Protein 2P5D (pdb70)

Foldseek 3Di:
DDDAWEKEFEDAPQVVVLCVVQQKDFAFPVALVPLQVHDFQHKYFYWHPWDDDPVTDAIWRFFMWTFHAHWAFDQPARGQDDPVPRSTRRGTMTGIDGDTTDVVTDRVLVCLVPFPVNPPSPDDRDDPHRMDIGDPVNVCVRNVD

Radius of gyration: 14.73 Å; Cα contacts (8 Å, |Δi|>4): 264; chains: 1; bounding box: 28×37×44 Å

Structure (mmCIF, N/CA/C/O backbone):
data_2P5D
#
_entry.id   2P5D
#
_cell.length_a   30.866
_cell.length_b   65.088
_cell.length_c   71.628
_cell.angle_alpha   90.00
_cell.angle_beta   90.00
_cell.angle_gamma   90.00
#
_symmetry.space_group_name_H-M   'P 21 21 21'
#
loop_
_entity.id
_entity.type
_entity.pdbx_description
1 polymer 'UPF0310 protein MJECL36'
2 water water
#
loop_
_atom_site.group_PDB
_atom_site.id
_atom_site.type_symbol
_atom_site.label_atom_id
_atom_site.label_alt_id
_atom_site.label_comp_id
_atom_site.label_asym_id
_atom_site.label_entity_id
_atom_site.label_seq_id
_atom_site.pdbx_PDB_ins_code
_atom_site.Cartn_x
_atom_site.Cartn_y
_atom_site.Cartn_z
_atom_site.occupancy
_atom_site.B_iso_or_equiv
_atom_site.auth_seq_id
_atom_site.auth_comp_id
_atom_site.auth_asym_id
_atom_site.auth_atom_id
_atom_site.pdbx_PDB_model_num
ATOM 1 N N . MET A 1 1 ? 8.770 18.189 -12.988 1.00 30.60 1 MET A N 1
ATOM 2 C CA . MET A 1 1 ? 8.969 19.348 -12.071 1.00 30.69 1 MET A CA 1
ATOM 3 C C . MET A 1 1 ? 9.487 18.900 -10.706 1.00 28.50 1 MET A C 1
ATOM 4 O O . MET A 1 1 ? 9.473 17.712 -10.385 1.00 27.23 1 MET A O 1
ATOM 9 N N . ASP A 1 2 ? 9.947 19.862 -9.911 1.00 26.61 2 ASP A N 1
ATOM 10 C CA . ASP A 1 2 ? 10.475 19.587 -8.577 1.00 25.61 2 ASP A CA 1
ATOM 11 C C . ASP A 1 2 ? 9.391 19.072 -7.635 1.00 24.37 2 ASP A C 1
ATOM 12 O O . ASP A 1 2 ? 8.201 19.238 -7.895 1.00 23.99 2 ASP A O 1
ATOM 17 N N . LEU A 1 3 ? 9.811 18.453 -6.536 1.00 22.74 3 LEU A N 1
ATOM 18 C CA . LEU A 1 3 ? 8.873 17.915 -5.556 1.00 22.78 3 LEU A CA 1
ATOM 19 C C . LEU A 1 3 ? 8.243 19.050 -4.762 1.00 21.58 3 LEU A C 1
ATOM 20 O O . LEU A 1 3 ? 8.828 20.128 -4.636 1.00 21.73 3 LEU A O 1
ATOM 25 N N . MET A 1 4 ? 7.050 18.806 -4.227 1.00 20.70 4 MET A N 1
ATOM 26 C CA . MET A 1 4 ? 6.369 19.819 -3.427 1.00 19.83 4 MET A CA 1
ATOM 27 C C . MET A 1 4 ? 7.210 20.164 -2.209 1.00 17.45 4 MET A C 1
ATOM 28 O O . MET A 1 4 ? 7.873 19.301 -1.637 1.00 17.15 4 MET A O 1
ATOM 33 N N . ALA A 1 5 ? 7.177 21.432 -1.818 1.00 16.29 5 ALA A N 1
ATOM 34 C CA . ALA A 1 5 ? 7.914 21.893 -0.648 1.00 15.08 5 ALA A CA 1
ATOM 35 C C . ALA A 1 5 ? 6.895 22.323 0.402 1.00 13.97 5 ALA A C 1
ATOM 36 O O . ALA A 1 5 ? 5.733 22.581 0.079 1.00 14.05 5 ALA A O 1
ATOM 38 N N . TYR A 1 6 ? 7.335 22.392 1.652 1.00 14.05 6 TYR A N 1
ATOM 39 C CA . TYR A 1 6 ? 6.473 22.776 2.768 1.00 13.55 6 TYR A CA 1
ATOM 40 C C . TYR A 1 6 ? 7.127 23.968 3.447 1.00 12.76 6 TYR A C 1
ATOM 41 O O . TYR A 1 6 ? 8.298 23.909 3.823 1.00 12.23 6 TYR A O 1
ATOM 50 N N . TRP A 1 7 ? 6.365 25.045 3.599 1.00 12.02 7 TRP A N 1
ATOM 51 C CA . TRP A 1 7 ? 6.897 26.271 4.178 1.00 12.46 7 TRP A CA 1
ATOM 52 C C . TRP A 1 7 ? 6.203 26.780 5.425 1.00 12.04 7 TRP A C 1
ATOM 53 O O . TRP A 1 7 ? 4.994 27.014 5.421 1.00 11.40 7 TRP A O 1
ATOM 64 N N . LEU A 1 8 ? 6.980 26.975 6.485 1.00 11.23 8 LEU A N 1
ATOM 65 C CA . LEU A 1 8 ? 6.440 27.529 7.717 1.00 11.94 8 LEU A CA 1
ATOM 66 C C . LEU A 1 8 ? 6.457 29.037 7.463 1.00 12.63 8 LEU A C 1
ATOM 67 O O . LEU A 1 8 ? 7.499 29.597 7.118 1.00 14.46 8 LEU A O 1
ATOM 72 N N . CYS A 1 9 ? 5.307 29.683 7.617 1.00 10.59 9 CYS A N 1
ATOM 73 C CA . CYS A 1 9 ? 5.185 31.120 7.382 1.00 10.52 9 CYS A CA 1
ATOM 74 C C . CYS A 1 9 ? 4.915 31.824 8.703 1.00 11.74 9 CYS A C 1
ATOM 75 O O . CYS A 1 9 ? 3.905 31.568 9.355 1.00 11.46 9 CYS A O 1
ATOM 78 N N . ILE A 1 10 ? 5.822 32.717 9.085 1.00 12.15 10 ILE A N 1
ATOM 79 C CA . ILE A 1 10 ? 5.720 33.434 10.359 1.00 12.51 10 ILE A CA 1
ATOM 80 C C . ILE A 1 10 ? 4.889 34.707 10.273 1.00 11.43 10 ILE A C 1
ATOM 81 O O . ILE A 1 10 ? 5.198 35.606 9.490 1.00 12.36 10 ILE A O 1
ATOM 86 N N . THR A 1 11 ? 3.838 34.788 11.083 1.00 12.64 11 THR A N 1
ATOM 87 C CA . THR A 1 11 ? 2.971 35.964 11.079 1.00 13.41 11 THR A CA 1
ATOM 88 C C . THR A 1 11 ? 2.530 36.319 12.496 1.00 14.92 11 THR A C 1
ATOM 89 O O . THR A 1 11 ? 2.904 35.645 13.460 1.00 14.36 11 THR A O 1
ATOM 93 N N . ASN A 1 12 ? 1.755 37.392 12.628 1.00 14.97 12 ASN A N 1
ATOM 94 C CA . ASN A 1 12 ? 1.260 37.798 13.938 1.00 16.71 12 ASN A CA 1
ATOM 95 C C . ASN A 1 12 ? -0.250 37.595 14.011 1.00 15.98 12 ASN A C 1
ATOM 96 O O . ASN A 1 12 ? -0.873 37.153 13.046 1.00 15.70 12 ASN A O 1
ATOM 101 N N . GLU A 1 13 ? -0.833 37.917 15.161 1.00 17.83 13 GLU A N 1
ATOM 102 C CA . GLU A 1 13 ? -2.267 37.755 15.373 1.00 16.89 13 GLU A CA 1
ATOM 103 C C . GLU A 1 13 ? -3.141 38.525 14.389 1.00 17.19 13 GLU A C 1
ATOM 104 O O . GLU A 1 13 ? -4.135 37.993 13.886 1.00 16.18 13 GLU A O 1
ATOM 110 N N . ASP A 1 14 ? -2.781 39.773 14.111 1.00 17.10 14 ASP A N 1
ATOM 111 C CA . ASP A 1 14 ? -3.567 40.582 13.187 1.00 17.21 14 ASP A CA 1
ATOM 112 C C . ASP A 1 14 ? -3.529 40.062 11.758 1.00 15.86 14 ASP A C 1
ATOM 113 O O . ASP A 1 14 ? -4.562 39.975 11.095 1.00 17.99 14 ASP A O 1
ATOM 118 N N . ASN A 1 15 ? -2.341 39.710 11.280 1.00 15.87 15 ASN A N 1
ATOM 119 C CA . ASN A 1 15 ? -2.220 39.224 9.917 1.00 14.49 15 ASN A CA 1
ATOM 120 C C . ASN A 1 15 ? -2.711 37.800 9.704 1.00 14.39 15 ASN A C 1
ATOM 121 O O . ASN A 1 15 ? -3.019 37.425 8.578 1.00 14.94 15 ASN A O 1
ATOM 126 N N . TRP A 1 16 ? -2.799 37.007 10.770 1.00 14.34 16 TRP A N 1
ATOM 127 C CA . TRP A 1 16 ? -3.338 35.659 10.618 1.00 14.46 16 TRP A CA 1
ATOM 128 C C . TRP A 1 16 ? -4.794 35.832 10.182 1.00 15.49 16 TRP A C 1
ATOM 129 O O . TRP A 1 16 ? -5.282 35.135 9.294 1.00 15.82 16 TRP A O 1
ATOM 140 N N . LYS A 1 17 ? -5.485 36.770 10.820 1.00 15.73 17 LYS A N 1
ATOM 141 C CA . LYS A 1 17 ? -6.882 37.035 10.501 1.00 16.96 17 LYS A CA 1
ATOM 142 C C . LYS A 1 17 ? -7.051 37.423 9.035 1.00 16.30 17 LYS A C 1
ATOM 143 O O . LYS A 1 17 ? -8.041 37.054 8.402 1.00 16.10 17 LYS A O 1
ATOM 149 N N . VAL A 1 18 ? -6.082 38.159 8.497 1.00 15.50 18 VAL A N 1
ATOM 150 C CA . VAL A 1 18 ? -6.132 38.580 7.099 1.00 16.08 18 VAL A CA 1
ATOM 151 C C . VAL A 1 18 ? -5.891 37.386 6.173 1.00 16.14 18 VAL A C 1
ATOM 152 O O . VAL A 1 18 ? -6.599 37.205 5.180 1.00 17.77 18 VAL A O 1
ATOM 156 N N . ILE A 1 19 ? -4.889 36.576 6.504 1.00 14.88 19 ILE A N 1
ATOM 157 C CA . ILE A 1 19 ? -4.559 35.392 5.711 1.00 14.57 19 ILE A CA 1
ATOM 158 C C . ILE A 1 19 ? -5.750 34.432 5.686 1.00 15.27 19 ILE A C 1
ATOM 159 O O . ILE A 1 19 ? -6.091 33.863 4.645 1.00 15.48 19 ILE A O 1
ATOM 164 N N . LYS A 1 20 ? -6.383 34.268 6.842 1.00 14.63 20 LYS A N 1
ATOM 165 C CA . LYS A 1 20 ? -7.526 33.375 6.978 1.00 16.72 20 LYS A CA 1
ATOM 166 C C . LYS A 1 20 ? -8.698 33.841 6.110 1.00 16.40 20 LYS A C 1
ATOM 167 O O . LYS A 1 20 ? -9.364 33.033 5.462 1.00 16.94 20 LYS A O 1
ATOM 173 N N . GLU A 1 21 ? -8.931 35.147 6.088 1.00 16.16 21 GLU A N 1
ATOM 174 C CA . GLU A 1 21 ? -10.039 35.709 5.323 1.00 17.20 21 GLU A CA 1
ATOM 175 C C . GLU A 1 21 ? -9.791 35.885 3.828 1.00 17.34 21 GLU A C 1
ATOM 176 O O . GLU A 1 21 ? -10.652 35.548 3.014 1.00 17.26 21 GLU A O 1
ATOM 182 N N . LYS A 1 22 ? -8.623 36.414 3.473 1.00 17.37 22 LYS A N 1
ATOM 183 C CA . LYS A 1 22 ? -8.285 36.679 2.079 1.00 17.75 22 LYS A CA 1
ATOM 184 C C . LYS A 1 22 ? -7.583 35.547 1.336 1.00 16.87 22 LYS A C 1
ATOM 185 O O . LYS A 1 22 ? -7.522 35.559 0.107 1.00 17.57 22 LYS A O 1
ATOM 191 N N . LYS A 1 23 ? -7.049 34.580 2.076 1.00 15.20 23 LYS A N 1
ATOM 192 C CA . LYS A 1 23 ? -6.352 33.449 1.476 1.00 15.81 23 LYS A CA 1
ATOM 193 C C . LYS A 1 23 ? -5.225 33.890 0.546 1.00 14.61 23 LYS A C 1
ATOM 194 O O . LYS A 1 23 ? -5.142 33.487 -0.619 1.00 13.44 23 LYS A O 1
ATOM 200 N N . ILE A 1 24 ? -4.364 34.735 1.097 1.00 13.48 24 ILE A N 1
ATOM 201 C CA . ILE A 1 24 ? -3.193 35.264 0.413 1.00 13.84 24 ILE A CA 1
ATOM 202 C C . ILE A 1 24 ? -2.070 35.315 1.441 1.00 13.92 24 ILE A C 1
ATOM 203 O O . ILE A 1 24 ? -2.305 35.652 2.602 1.00 13.77 24 ILE A O 1
ATOM 208 N N . TRP A 1 25 ? -0.864 34.954 1.020 1.00 12.63 25 TRP A N 1
ATOM 209 C CA . TRP A 1 25 ? 0.309 35.027 1.881 1.00 12.47 25 TRP A CA 1
ATOM 210 C C . TRP A 1 25 ? 1.246 36.003 1.196 1.00 13.21 25 TRP A C 1
ATOM 211 O O . TRP A 1 25 ? 1.419 35.937 -0.018 1.00 13.67 25 TRP A O 1
ATOM 222 N N . GLY A 1 26 ? 1.850 36.905 1.962 1.00 13.21 26 GLY A N 1
ATOM 223 C CA . GLY A 1 26 ? 2.765 37.862 1.366 1.00 12.31 26 GLY A CA 1
ATOM 224 C C . GLY A 1 26 ? 3.977 38.164 2.231 1.00 13.73 26 GLY A C 1
ATOM 225 O O . GLY A 1 26 ? 3.932 38.004 3.452 1.00 14.22 26 GLY A O 1
ATOM 226 N N . VAL A 1 27 ? 5.068 38.583 1.597 1.00 15.32 27 VAL A N 1
ATOM 227 C CA . VAL A 1 27 ? 6.291 38.933 2.319 1.00 14.57 27 VAL A CA 1
ATOM 228 C C . VAL A 1 27 ? 6.829 40.271 1.824 1.00 15.14 27 VAL A C 1
ATOM 229 O O . VAL A 1 27 ? 6.408 40.778 0.781 1.00 15.30 27 VAL A O 1
ATOM 233 N N . ALA A 1 28 ? 7.767 40.831 2.579 1.00 16.43 28 ALA A N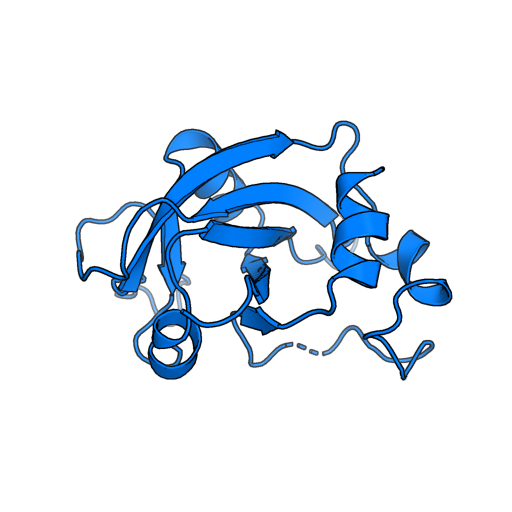 1
ATOM 234 C CA . ALA A 1 28 ? 8.383 42.106 2.231 1.00 16.01 28 ALA A CA 1
ATOM 235 C C . ALA A 1 28 ? 9.571 41.893 1.293 1.00 17.92 28 ALA A C 1
ATOM 236 O O . ALA A 1 28 ? 10.056 40.771 1.126 1.00 17.47 28 ALA A O 1
ATOM 238 N N . GLU A 1 29 ? 10.026 42.987 0.688 1.00 18.42 29 GLU A N 1
ATOM 239 C CA . GLU A 1 29 ? 11.155 42.998 -0.239 1.00 20.20 29 GLU A CA 1
ATOM 240 C C . GLU A 1 29 ? 12.334 42.178 0.278 1.00 19.56 29 GLU A C 1
ATOM 241 O O . GLU A 1 29 ? 12.921 41.373 -0.449 1.00 19.91 29 GLU A O 1
ATOM 247 N N . ARG A 1 30 ? 12.673 42.399 1.543 1.00 20.07 30 ARG A N 1
ATOM 248 C CA . ARG A 1 30 ? 13.787 41.721 2.186 1.00 21.36 30 ARG A CA 1
ATOM 249 C C . ARG A 1 30 ? 13.734 40.207 2.075 1.00 20.75 30 ARG A C 1
ATOM 250 O O . ARG A 1 30 ? 14.771 39.542 2.054 1.00 20.78 30 ARG A O 1
ATOM 258 N N . TYR A 1 31 ? 12.528 39.661 1.992 1.00 20.48 31 TYR A N 1
ATOM 259 C CA . TYR A 1 31 ? 12.369 38.216 1.919 1.00 20.91 31 TYR A CA 1
ATOM 260 C C . TYR A 1 31 ? 11.805 37.697 0.601 1.00 21.08 31 TYR A C 1
ATOM 261 O O . TYR A 1 31 ? 11.346 36.558 0.535 1.00 19.04 31 TYR A O 1
ATOM 270 N N . LYS A 1 32 ? 11.849 38.509 -0.452 1.00 19.86 32 LYS A N 1
ATOM 271 C CA . LYS A 1 32 ? 11.314 38.051 -1.730 1.00 20.74 32 LYS A CA 1
ATOM 272 C C . LYS A 1 32 ? 12.126 36.865 -2.243 1.00 19.77 32 LYS A C 1
ATOM 273 O O . LYS A 1 32 ? 11.608 36.004 -2.955 1.00 18.75 32 LYS A O 1
ATOM 279 N N . ASN A 1 33 ? 13.398 36.823 -1.859 1.00 19.56 33 ASN A N 1
ATOM 280 C CA . ASN A 1 33 ? 14.298 35.749 -2.258 1.00 20.79 33 ASN A CA 1
ATOM 281 C C . ASN A 1 33 ? 13.797 34.382 -1.794 1.00 19.32 33 ASN A C 1
ATOM 282 O O . ASN A 1 33 ? 13.996 33.369 -2.469 1.00 18.03 33 ASN A O 1
ATOM 287 N N . THR A 1 34 ? 13.144 34.355 -0.640 1.00 17.88 34 THR A N 1
ATOM 288 C CA . THR A 1 34 ? 12.633 33.101 -0.108 1.00 16.45 34 THR A CA 1
ATOM 289 C C . THR A 1 34 ? 11.285 32.735 -0.715 1.00 15.67 34 THR A C 1
ATOM 290 O O . THR A 1 34 ? 11.082 31.598 -1.140 1.00 15.65 34 THR A O 1
ATOM 294 N N . ILE A 1 35 ? 10.366 33.693 -0.770 1.00 13.49 35 ILE A N 1
ATOM 295 C CA . ILE A 1 35 ? 9.059 33.393 -1.331 1.00 13.73 35 ILE A CA 1
ATOM 296 C C . ILE A 1 35 ? 9.169 33.047 -2.815 1.00 12.81 35 ILE A C 1
ATOM 297 O O . ILE A 1 35 ? 8.353 32.293 -3.335 1.00 12.27 35 ILE A O 1
ATOM 302 N N . ASN A 1 36 ? 10.182 33.576 -3.495 1.00 12.46 36 ASN A N 1
ATOM 303 C CA . ASN A 1 36 ? 10.333 33.266 -4.914 1.00 13.60 36 ASN A CA 1
ATOM 304 C C . ASN A 1 36 ? 10.644 31.787 -5.164 1.00 12.82 36 ASN A C 1
ATOM 305 O O . ASN A 1 36 ? 10.587 31.322 -6.306 1.00 13.44 36 ASN A O 1
ATOM 310 N N . LYS A 1 37 ? 10.971 31.052 -4.104 1.00 13.51 37 LYS A N 1
ATOM 311 C CA . LYS A 1 37 ? 11.267 29.621 -4.220 1.00 14.49 37 LYS A CA 1
ATOM 312 C C . LYS A 1 37 ? 9.988 28.793 -4.154 1.00 14.79 37 LYS A C 1
ATOM 313 O O . LYS A 1 37 ? 10.003 27.574 -4.358 1.00 15.29 37 LYS A O 1
ATOM 319 N N . VAL A 1 38 ? 8.882 29.464 -3.859 1.00 13.66 38 VAL A N 1
ATOM 320 C CA . VAL A 1 38 ? 7.592 28.804 -3.745 1.00 14.89 38 VAL A CA 1
ATOM 321 C C . VAL A 1 38 ? 6.960 28.548 -5.107 1.00 15.39 38 VAL A C 1
ATOM 322 O O . VAL A 1 38 ? 7.118 29.335 -6.038 1.00 17.26 38 VAL A O 1
ATOM 326 N N . LYS A 1 39 ? 6.246 27.435 -5.221 1.00 15.89 39 LYS A N 1
ATOM 327 C CA . LYS A 1 39 ? 5.581 27.106 -6.470 1.00 16.69 39 LYS A CA 1
ATOM 328 C C . LYS A 1 39 ? 4.211 26.494 -6.208 1.00 16.90 39 LYS A C 1
ATOM 329 O O . LYS A 1 39 ? 3.911 26.051 -5.095 1.00 15.83 39 LYS A O 1
ATOM 335 N N . VAL A 1 40 ? 3.372 26.496 -7.236 1.00 15.58 40 VAL A N 1
ATOM 336 C CA . VAL A 1 40 ? 2.038 25.939 -7.115 1.00 15.49 40 VAL A CA 1
ATOM 337 C C . VAL A 1 40 ? 2.138 24.496 -6.646 1.00 15.59 40 VAL A C 1
ATOM 338 O O . VAL A 1 40 ? 2.973 23.729 -7.133 1.00 15.57 40 VAL A O 1
ATOM 342 N N . GLY A 1 41 ? 1.294 24.137 -5.686 1.00 15.43 41 GLY A N 1
ATOM 343 C CA . GLY A 1 41 ? 1.305 22.784 -5.167 1.00 14.93 41 GLY A CA 1
ATOM 344 C C . GLY A 1 41 ? 1.999 22.689 -3.822 1.00 13.82 41 GLY A C 1
ATOM 345 O O . GLY A 1 41 ? 1.815 21.714 -3.093 1.00 14.38 41 GLY A O 1
ATOM 346 N N . ASP A 1 42 ? 2.812 23.691 -3.494 1.00 12.78 42 ASP A N 1
ATOM 347 C CA . ASP A 1 42 ? 3.507 23.706 -2.212 1.00 13.51 42 ASP A CA 1
ATOM 348 C C . ASP A 1 42 ? 2.475 23.940 -1.116 1.00 12.93 42 ASP A C 1
ATOM 349 O O . ASP A 1 42 ? 1.353 24.361 -1.386 1.00 12.94 42 ASP A O 1
ATOM 354 N N . LYS A 1 43 ? 2.867 23.668 0.119 1.00 12.44 43 LYS A N 1
ATOM 355 C CA . LYS A 1 43 ? 1.983 23.862 1.257 1.00 14.16 43 LYS A CA 1
ATOM 356 C C . LYS A 1 43 ? 2.583 24.908 2.186 1.00 12.50 43 LYS A C 1
ATOM 357 O O . LYS A 1 43 ? 3.793 24.933 2.394 1.00 13.36 43 LYS A O 1
ATOM 363 N N . LEU A 1 44 ? 1.728 25.771 2.725 1.00 11.62 44 LEU A N 1
ATOM 364 C CA . LEU A 1 44 ? 2.150 26.797 3.667 1.00 10.87 44 LEU A CA 1
ATOM 365 C C . LEU A 1 44 ? 1.549 26.453 5.024 1.00 10.82 44 LEU A C 1
ATOM 366 O O . LEU A 1 44 ? 0.367 26.124 5.128 1.00 11.33 44 LEU A O 1
ATOM 371 N N . ILE A 1 45 ? 2.377 26.512 6.058 1.00 10.57 45 ILE A N 1
ATOM 372 C CA . ILE A 1 45 ? 1.936 26.234 7.416 1.00 11.36 45 ILE A CA 1
ATOM 373 C C . ILE A 1 45 ? 2.031 27.566 8.140 1.00 11.94 45 ILE A C 1
ATOM 374 O O . ILE A 1 45 ? 3.129 28.085 8.343 1.00 11.74 45 ILE A O 1
ATOM 379 N N . ILE A 1 46 ? 0.882 28.121 8.523 1.00 12.80 46 ILE A N 1
ATOM 380 C CA . ILE A 1 46 ? 0.856 29.424 9.176 1.00 10.84 46 ILE A CA 1
ATOM 381 C C . ILE A 1 46 ? 1.178 29.364 10.665 1.00 10.85 46 ILE A C 1
ATOM 382 O O . ILE A 1 46 ? 0.469 28.728 11.451 1.00 11.97 46 ILE A O 1
ATOM 387 N N . TYR A 1 47 ? 2.258 30.051 11.031 1.00 11.15 47 TYR A N 1
ATOM 388 C CA . TYR A 1 47 ? 2.746 30.113 12.404 1.00 11.11 47 TYR A CA 1
ATOM 389 C C . TYR A 1 47 ? 2.472 31.510 12.951 1.00 11.22 47 TYR A C 1
ATOM 390 O O . TYR A 1 47 ? 2.927 32.499 12.386 1.00 12.17 47 TYR A O 1
ATOM 399 N N . GLU A 1 48 ? 1.721 31.576 14.045 1.00 12.15 48 GLU A N 1
ATOM 400 C CA . GLU A 1 48 ? 1.371 32.841 14.675 1.00 9.87 48 GLU A CA 1
ATOM 401 C C . GLU A 1 48 ? 2.244 33.003 15.918 1.00 10.61 48 GLU A C 1
ATOM 402 O O . GLU A 1 48 ? 2.131 32.231 16.875 1.00 10.56 48 GLU A O 1
ATOM 408 N N . ILE A 1 49 ? 3.110 34.014 15.903 1.00 11.14 49 ILE A N 1
ATOM 409 C CA . ILE A 1 49 ? 4.026 34.239 17.012 1.00 11.78 49 ILE A CA 1
ATOM 410 C C . ILE A 1 49 ? 3.402 34.343 18.395 1.00 11.03 49 ILE A C 1
ATOM 411 O O . ILE A 1 49 ? 2.255 34.765 18.572 1.00 11.56 49 ILE A O 1
ATOM 416 N N . GLN A 1 50 ? 4.192 33.933 19.375 1.00 11.02 50 GLN A N 1
ATOM 417 C CA . GLN A 1 50 ? 3.799 33.974 20.770 1.00 11.69 50 GLN A CA 1
ATOM 418 C C . GLN A 1 50 ? 3.599 35.419 21.191 1.00 12.80 50 GLN A C 1
ATOM 419 O O . GLN A 1 50 ? 4.226 36.324 20.637 1.00 13.07 50 GLN A O 1
ATOM 425 N N . ARG A 1 51 ? 2.697 35.632 22.142 1.00 13.30 51 ARG A N 1
ATOM 426 C CA . ARG A 1 51 ? 2.469 36.899 22.736 1.00 14.33 51 ARG A CA 1
ATOM 427 C C . ARG A 1 51 ? 3.083 36.806 24.088 1.00 13.54 51 ARG A C 1
ATOM 428 O O . ARG A 1 51 ? 2.616 36.088 24.963 1.00 13.40 51 ARG A O 1
ATOM 436 N N . SER A 1 52 ? 4.202 37.474 24.334 1.00 13.81 52 SER A N 1
ATOM 437 C CA . SER A 1 52 ? 4.865 37.384 25.633 1.00 13.22 52 SER A CA 1
ATOM 438 C C . SER A 1 52 ? 4.263 38.378 26.614 1.00 14.51 52 SER A C 1
ATOM 439 O O . SER A 1 52 ? 3.577 39.318 26.215 1.00 14.53 52 SER A O 1
ATOM 442 N N . GLY A 1 53 ? 4.522 38.164 27.900 1.00 14.08 53 GLY A N 1
ATOM 443 C CA . GLY A 1 53 ? 4.005 39.063 28.914 1.00 15.05 53 GLY A CA 1
ATOM 444 C C . GLY A 1 53 ? 2.868 38.500 29.742 1.00 14.74 53 GLY A C 1
ATOM 445 O O . GLY A 1 53 ? 2.542 37.315 29.653 1.00 14.66 53 GLY A O 1
ATOM 446 N N . LYS A 1 54 ? 2.248 39.367 30.538 1.00 16.13 54 LYS A N 1
ATOM 447 C CA . LYS A 1 54 ? 1.154 38.972 31.422 1.00 17.39 54 LYS A CA 1
ATOM 448 C C . LYS A 1 54 ? -0.086 38.436 30.714 1.00 18.13 54 LYS A C 1
ATOM 449 O O . LYS A 1 54 ? -0.897 37.731 31.320 1.00 19.30 54 LYS A O 1
ATOM 455 N N . ASP A 1 55 ? -0.240 38.771 29.437 1.00 17.80 55 ASP A N 1
ATOM 456 C CA . ASP A 1 55 ? -1.367 38.269 28.658 1.00 19.26 55 ASP A CA 1
ATOM 457 C C . ASP A 1 55 ? -0.813 37.250 27.671 1.00 17.32 55 ASP A C 1
ATOM 458 O O . ASP A 1 55 ? -1.122 37.278 26.482 1.00 19.41 55 ASP A O 1
ATOM 463 N N . TYR A 1 56 ? 0.015 36.355 28.197 1.00 15.65 56 TYR A N 1
ATOM 464 C CA . TYR A 1 56 ? 0.666 35.306 27.421 1.00 14.60 56 TYR A CA 1
ATOM 465 C C . TYR A 1 56 ? -0.234 34.485 26.502 1.00 14.48 56 TYR A C 1
ATOM 466 O O . TYR A 1 56 ? -1.313 34.033 26.898 1.00 16.21 56 TYR A O 1
ATOM 475 N N . LYS A 1 57 ? 0.242 34.297 25.274 1.00 13.40 57 LYS A N 1
ATOM 476 C CA . LYS A 1 57 ? -0.434 33.499 24.258 1.00 13.29 57 LYS A CA 1
ATOM 477 C C . LYS A 1 57 ? 0.655 32.638 23.640 1.00 12.67 57 LYS A C 1
ATOM 478 O O . LYS A 1 57 ? 1.646 33.162 23.139 1.00 13.14 57 LYS A O 1
ATOM 484 N N . PRO A 1 58 ? 0.486 31.310 23.656 1.00 12.88 58 PRO A N 1
ATOM 485 C CA . PRO A 1 58 ? 1.517 30.450 23.072 1.00 12.74 58 PRO A CA 1
ATOM 486 C C . PRO A 1 58 ? 1.653 30.642 21.573 1.00 12.53 58 PRO A C 1
ATOM 487 O O . PRO A 1 58 ? 0.755 31.168 20.917 1.00 11.23 58 PRO A O 1
ATOM 491 N N . PRO A 1 59 ? 2.800 30.235 21.014 1.00 11.97 59 PRO A N 1
ATOM 492 C CA . PRO A 1 59 ? 2.977 30.277 19.579 1.00 11.37 59 PRO A CA 1
ATOM 493 C C . PRO A 1 59 ? 2.050 29.243 18.992 1.00 12.04 59 PRO A C 1
ATOM 494 O O . PRO A 1 59 ? 1.947 28.131 19.485 1.00 11.44 59 PRO A O 1
ATOM 498 N N . TYR A 1 60 ? 1.324 29.640 17.947 1.00 11.79 60 TYR A N 1
ATOM 499 C CA . TYR A 1 60 ? 0.255 28.817 17.389 1.00 14.14 60 TYR A CA 1
ATOM 500 C C . TYR A 1 60 ? 0.575 28.353 15.964 1.00 13.11 60 TYR A C 1
ATOM 501 O O . TYR A 1 60 ? 1.109 29.093 15.148 1.00 12.77 60 TYR A O 1
ATOM 510 N N . ILE A 1 61 ? 0.191 27.108 15.610 1.00 11.53 61 ILE A N 1
ATOM 511 C CA . ILE A 1 61 ? -0.013 26.804 14.196 1.00 13.20 61 ILE A CA 1
ATOM 512 C C . ILE A 1 61 ? -1.493 26.947 13.853 1.00 12.58 61 ILE A C 1
ATOM 513 O O . ILE A 1 61 ? -2.345 26.191 14.311 1.00 13.35 61 ILE A O 1
ATOM 518 N N . ARG A 1 62 ? -1.807 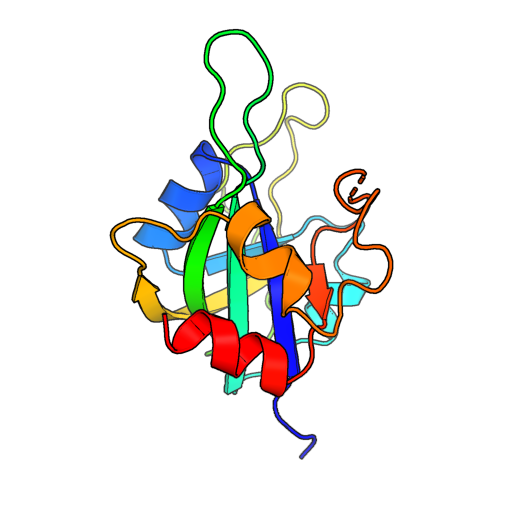27.989 13.061 1.00 12.10 62 ARG A N 1
ATOM 519 C CA . ARG A 1 62 ? -3.214 28.327 12.846 1.00 12.48 62 ARG A CA 1
ATOM 520 C C . ARG A 1 62 ? -3.876 27.506 11.736 1.00 12.70 62 ARG A C 1
ATOM 521 O O . ARG A 1 62 ? -5.069 27.238 11.759 1.00 13.09 62 ARG A O 1
ATOM 529 N N . GLY A 1 63 ? -3.083 27.143 10.714 1.00 10.96 63 GLY A N 1
ATOM 530 C CA . GLY A 1 63 ? -3.683 26.384 9.616 1.00 11.87 63 GLY A CA 1
ATOM 531 C C . GLY A 1 63 ? -2.681 26.027 8.524 1.00 12.22 63 GLY A C 1
ATOM 532 O O . GLY A 1 63 ? -1.516 26.393 8.564 1.00 10.96 63 GLY A O 1
ATOM 533 N N . VAL A 1 64 ? -3.172 25.277 7.544 1.00 11.60 64 VAL A N 1
ATOM 534 C CA . VAL A 1 64 ? -2.351 24.857 6.418 1.00 11.90 64 VAL A CA 1
ATOM 535 C C . VAL A 1 64 ? -3.077 25.239 5.137 1.00 12.93 64 VAL A C 1
ATOM 536 O O . VAL A 1 64 ? -4.300 25.112 5.046 1.00 12.26 64 VAL A O 1
ATOM 540 N N . TYR A 1 65 ? -2.308 25.703 4.156 1.00 12.95 65 TYR A N 1
ATOM 541 C CA . TYR A 1 65 ? -2.845 26.141 2.874 1.00 13.23 65 TYR A CA 1
ATOM 542 C C . TYR A 1 65 ? -2.057 25.574 1.707 1.00 13.79 65 TYR A C 1
ATOM 543 O O . TYR A 1 65 ? -0.899 25.191 1.846 1.00 15.12 65 TYR A O 1
ATOM 552 N N . GLU A 1 66 ? -2.715 25.525 0.556 1.00 14.10 66 GLU A N 1
ATOM 553 C CA . GLU A 1 66 ? -2.112 25.050 -0.679 1.00 16.13 66 GLU A CA 1
ATOM 554 C C . GLU A 1 66 ? -1.834 26.288 -1.525 1.00 14.13 66 GLU A C 1
ATOM 555 O O . GLU A 1 66 ? -2.693 27.160 -1.651 1.00 14.59 66 GLU A O 1
ATOM 561 N N . VAL A 1 67 ? -0.633 26.374 -2.084 1.00 13.61 67 VAL A N 1
ATOM 562 C CA . VAL A 1 67 ? -0.286 27.508 -2.931 1.00 12.78 67 VAL A CA 1
ATOM 563 C C . VAL A 1 67 ? -0.949 27.231 -4.273 1.00 13.28 67 VAL A C 1
ATOM 564 O O . VAL A 1 67 ? -0.744 26.165 -4.858 1.00 13.87 67 VAL A O 1
ATOM 568 N N . VAL A 1 68 ? -1.758 28.172 -4.751 1.00 12.35 68 VAL A N 1
ATOM 569 C CA . VAL A 1 68 ? -2.444 27.977 -6.027 1.00 14.65 68 VAL A CA 1
ATOM 570 C C . VAL A 1 68 ? -2.124 29.016 -7.090 1.00 16.36 68 VAL A C 1
ATOM 571 O O . VAL A 1 68 ? -2.845 29.152 -8.080 1.00 17.14 68 VAL A O 1
ATOM 575 N N . SER A 1 69 ? -1.044 29.758 -6.886 1.00 15.55 69 SER A N 1
ATOM 576 C CA . SER A 1 69 ? -0.620 30.738 -7.875 1.00 14.53 69 SER A CA 1
ATOM 577 C C . SER A 1 69 ? 0.878 30.929 -7.771 1.00 14.69 69 SER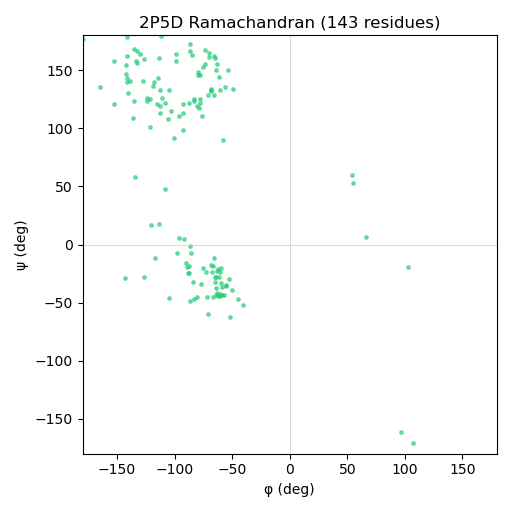 A C 1
ATOM 578 O O . SER A 1 69 ? 1.482 30.629 -6.740 1.00 14.32 69 SER A O 1
ATOM 581 N N . GLU A 1 70 ? 1.477 31.407 -8.855 1.00 13.73 70 GLU A N 1
ATOM 582 C CA . GLU A 1 70 ? 2.898 31.690 -8.866 1.00 14.20 70 GLU A CA 1
ATOM 583 C C . GLU A 1 70 ? 3.009 32.966 -8.037 1.00 12.81 70 GLU A C 1
ATOM 584 O O . GLU A 1 70 ? 1.995 33.601 -7.735 1.00 13.32 70 GLU A O 1
ATOM 590 N N . VAL A 1 71 ? 4.225 33.335 -7.657 1.00 12.78 71 VAL A N 1
ATOM 591 C CA . VAL A 1 71 ? 4.419 34.557 -6.889 1.00 12.92 71 VAL A CA 1
ATOM 592 C C . VAL A 1 71 ? 4.108 35.745 -7.798 1.00 12.13 71 VAL A C 1
ATOM 593 O O . VAL A 1 71 ? 4.551 35.799 -8.952 1.00 12.79 71 VAL A O 1
ATOM 597 N N . TYR A 1 72 ? 3.329 36.688 -7.285 1.00 13.25 72 TYR A N 1
ATOM 598 C CA . TYR A 1 72 ? 2.984 37.871 -8.055 1.00 13.85 72 TYR A CA 1
ATOM 599 C C . TYR A 1 72 ? 3.249 39.096 -7.193 1.00 15.22 72 TYR A C 1
ATOM 600 O O . TYR A 1 72 ? 3.427 38.981 -5.977 1.00 15.17 72 TYR A O 1
ATOM 609 N N . LYS A 1 73 ? 3.311 40.262 -7.824 1.00 14.84 73 LYS A N 1
ATOM 610 C CA . LYS A 1 73 ? 3.565 41.492 -7.091 1.00 16.85 73 LYS A CA 1
ATOM 611 C C . LYS A 1 73 ? 2.318 42.359 -7.095 1.00 17.30 73 LYS A C 1
ATOM 612 O O . LYS A 1 73 ? 1.751 42.656 -8.146 1.00 17.20 73 LYS A O 1
ATOM 618 N N . ASP A 1 74 ? 1.892 42.755 -5.902 1.00 16.56 74 ASP A N 1
ATOM 619 C CA . ASP A 1 74 ? 0.699 43.570 -5.737 1.00 17.83 74 ASP A CA 1
ATOM 620 C C . ASP A 1 74 ? 0.865 44.387 -4.461 1.00 18.54 74 ASP A C 1
ATOM 621 O O . ASP A 1 74 ? 1.036 43.831 -3.377 1.00 18.29 74 ASP A O 1
ATOM 626 N N . SER A 1 75 ? 0.823 45.710 -4.591 1.00 20.20 75 SER A N 1
ATOM 627 C CA . SER A 1 75 ? 0.991 46.578 -3.434 1.00 21.46 75 SER A CA 1
ATOM 628 C C . SER A 1 75 ? -0.306 47.054 -2.793 1.00 21.87 75 SER A C 1
ATOM 629 O O . SER A 1 75 ? -0.277 47.873 -1.872 1.00 21.18 75 SER A O 1
ATOM 632 N N . SER A 1 76 ? -1.440 46.555 -3.275 1.00 21.86 76 SER A N 1
ATOM 633 C CA . SER A 1 76 ? -2.721 46.938 -2.693 1.00 23.30 76 SER A CA 1
ATOM 634 C C . SER A 1 76 ? -2.663 46.505 -1.231 1.00 23.14 76 SER A C 1
ATOM 635 O O . SER A 1 76 ? -2.258 45.383 -0.920 1.00 23.06 76 SER A O 1
ATOM 638 N N . LYS A 1 77 ? -3.059 47.400 -0.335 1.00 21.93 77 LYS A N 1
ATOM 639 C CA . LYS A 1 77 ? -3.001 47.113 1.092 1.00 22.94 77 LYS A CA 1
ATOM 640 C C . LYS A 1 77 ? -4.015 46.085 1.583 1.00 23.31 77 LYS A C 1
ATOM 641 O O . LYS A 1 77 ? -5.212 46.188 1.310 1.00 23.10 77 LYS A O 1
ATOM 647 N N . ILE A 1 78 ? -3.518 45.080 2.299 1.00 20.82 78 ILE A N 1
ATOM 648 C CA . ILE A 1 78 ? -4.370 44.045 2.863 1.00 20.44 78 ILE A CA 1
ATOM 649 C C . ILE A 1 78 ? -3.850 43.621 4.231 1.00 19.54 78 ILE A C 1
ATOM 650 O O . ILE A 1 78 ? -4.624 43.213 5.100 1.00 19.28 78 ILE A O 1
ATOM 655 N N . PHE A 1 79 ? -2.539 43.733 4.427 1.00 19.58 79 PHE A N 1
ATOM 656 C CA . PHE A 1 79 ? -1.922 43.346 5.692 1.00 20.30 79 PHE A CA 1
ATOM 657 C C . PHE A 1 79 ? -1.668 44.536 6.605 1.00 22.21 79 PHE A C 1
ATOM 658 O O . PHE A 1 79 ? -1.681 45.689 6.168 1.00 22.68 79 PHE A O 1
ATOM 666 N N . LYS A 1 80 ? -1.432 44.236 7.877 1.00 23.67 80 LYS A N 1
ATOM 667 C CA . LYS A 1 80 ? -1.162 45.251 8.887 1.00 27.26 80 LYS A CA 1
ATOM 668 C C . LYS A 1 80 ? 0.344 45.463 9.019 1.00 27.67 80 LYS A C 1
ATOM 669 O O . LYS A 1 80 ? 1.088 44.526 9.313 1.00 28.39 80 LYS A O 1
ATOM 675 N N . PRO A 1 81 ? 0.816 46.697 8.788 1.00 28.33 81 PRO A N 1
ATOM 676 C CA . PRO A 1 81 ? 2.249 46.982 8.898 1.00 29.56 81 PRO A CA 1
ATOM 677 C C . PRO A 1 81 ? 2.623 47.333 10.335 1.00 31.13 81 PRO A C 1
ATOM 678 O O . PRO A 1 81 ? 1.751 47.472 11.193 1.00 30.98 81 PRO A O 1
ATOM 682 N N . THR A 1 82 ? 3.918 47.472 10.598 1.00 32.77 82 THR A N 1
ATOM 683 C CA . THR A 1 82 ? 4.373 47.836 11.936 1.00 34.97 82 THR A CA 1
ATOM 684 C C . THR A 1 82 ? 4.639 49.340 11.931 1.00 35.47 82 THR A C 1
ATOM 685 O O . THR A 1 82 ? 4.864 49.930 10.876 1.00 36.33 82 THR A O 1
ATOM 689 N N . PRO A 1 83 ? 4.622 49.977 13.112 1.00 36.32 83 PRO A N 1
ATOM 690 C CA . PRO A 1 83 ? 4.862 51.422 13.217 1.00 36.54 83 PRO A CA 1
ATOM 691 C C . PRO A 1 83 ? 6.251 51.896 12.774 1.00 36.74 83 PRO A C 1
ATOM 692 O O . PRO A 1 83 ? 6.431 53.065 12.424 1.00 37.09 83 PRO A O 1
ATOM 696 N N . ARG A 1 84 ? 7.228 50.995 12.784 1.00 36.11 84 ARG A N 1
ATOM 697 C CA . ARG A 1 84 ? 8.585 51.350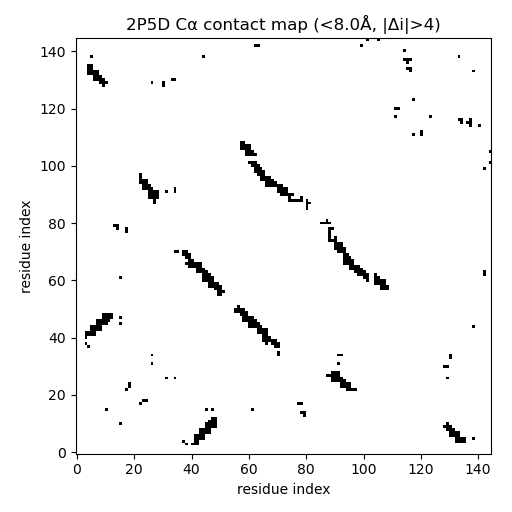 12.380 1.00 36.23 84 ARG A CA 1
ATOM 698 C C . ARG A 1 84 ? 8.819 51.153 10.883 1.00 36.19 84 ARG A C 1
ATOM 699 O O . ARG A 1 84 ? 9.750 51.718 10.308 1.00 35.14 84 ARG A O 1
ATOM 707 N N . ASN A 1 85 ? 7.968 50.344 10.261 1.00 35.86 85 ASN A N 1
ATOM 708 C CA . ASN A 1 85 ? 8.020 50.106 8.822 1.00 34.65 85 ASN A CA 1
ATOM 709 C C . ASN A 1 85 ? 6.568 50.218 8.359 1.00 32.84 85 ASN A C 1
ATOM 710 O O . ASN A 1 85 ? 6.006 49.289 7.778 1.00 31.27 85 ASN A O 1
ATOM 715 N N . PRO A 1 86 ? 5.946 51.385 8.616 1.00 30.52 86 PRO A N 1
ATOM 716 C CA . PRO A 1 86 ? 4.561 51.730 8.286 1.00 28.68 86 PRO A CA 1
ATOM 717 C C . PRO A 1 86 ? 4.171 51.702 6.813 1.00 27.85 86 PRO A C 1
ATOM 718 O O . PRO A 1 86 ? 2.994 51.556 6.487 1.00 27.86 86 PRO A O 1
ATOM 722 N N . ASN A 1 87 ? 5.145 51.849 5.923 1.00 26.45 87 ASN A N 1
ATOM 723 C CA . ASN A 1 87 ? 4.843 51.847 4.498 1.00 26.05 87 ASN A CA 1
ATOM 724 C C . ASN A 1 87 ? 4.940 50.449 3.891 1.00 24.77 87 ASN A C 1
ATOM 725 O O . ASN A 1 87 ? 4.797 50.282 2.680 1.00 25.41 87 ASN A O 1
ATOM 730 N N . GLU A 1 88 ? 5.173 49.445 4.734 1.00 24.31 88 GLU A N 1
ATOM 731 C CA . GLU A 1 88 ? 5.286 48.067 4.257 1.00 22.28 88 GLU A CA 1
ATOM 732 C C . GLU A 1 88 ? 3.947 47.544 3.748 1.00 21.91 88 GLU A C 1
ATOM 733 O O . GLU A 1 88 ? 2.915 47.680 4.411 1.00 22.00 88 GLU A O 1
ATOM 739 N N . LYS A 1 89 ? 3.977 46.937 2.568 1.00 20.73 89 LYS A N 1
ATOM 740 C CA . LYS A 1 89 ? 2.774 46.391 1.952 1.00 20.11 89 LYS A CA 1
ATOM 741 C C . LYS A 1 89 ? 2.850 44.876 1.765 1.00 19.07 89 LYS A C 1
ATOM 742 O O . LYS A 1 89 ? 1.838 44.239 1.464 1.00 19.51 89 LYS A O 1
ATOM 748 N N . PHE A 1 90 ? 4.038 44.301 1.954 1.00 18.25 90 PHE A N 1
ATOM 749 C CA . PHE A 1 90 ? 4.238 42.856 1.763 1.00 17.05 90 PHE A CA 1
ATOM 750 C C . PHE A 1 90 ? 3.733 42.561 0.350 1.00 16.20 90 PHE A C 1
ATOM 751 O O . PHE A 1 90 ? 2.833 41.744 0.159 1.00 15.36 90 PHE A O 1
ATOM 759 N N . PRO A 1 91 ? 4.337 43.208 -0.663 1.00 15.88 91 PRO A N 1
ATOM 760 C CA . PRO A 1 91 ? 3.976 43.073 -2.078 1.00 15.52 91 PRO A CA 1
ATOM 761 C C . PRO A 1 91 ? 4.194 41.759 -2.824 1.00 15.06 91 PRO A C 1
ATOM 762 O O . PRO A 1 91 ? 3.602 41.554 -3.883 1.00 15.11 91 PRO A O 1
ATOM 766 N N . TYR A 1 92 ? 5.039 40.884 -2.294 1.00 14.59 92 TYR A N 1
ATOM 767 C CA . TYR A 1 92 ? 5.305 39.604 -2.947 1.00 14.90 92 TYR A CA 1
ATOM 768 C C . TYR A 1 92 ? 4.335 38.600 -2.359 1.00 14.02 92 TYR A C 1
ATOM 769 O O . TYR A 1 92 ? 4.421 38.251 -1.181 1.00 12.37 92 TYR A O 1
ATOM 778 N N . ARG A 1 93 ? 3.412 38.131 -3.193 1.00 13.70 93 ARG A N 1
ATOM 779 C CA . ARG A 1 93 ? 2.357 37.244 -2.717 1.00 12.67 93 ARG A CA 1
ATOM 780 C C . ARG A 1 93 ? 2.034 36.014 -3.542 1.00 12.46 93 ARG A C 1
ATOM 781 O O . ARG A 1 93 ? 2.459 35.875 -4.688 1.00 12.69 93 ARG A O 1
ATOM 789 N N . VAL A 1 94 ? 1.250 35.136 -2.924 1.00 12.72 94 VAL A N 1
ATOM 790 C CA . VAL A 1 94 ? 0.754 33.924 -3.563 1.00 13.00 94 VAL A CA 1
ATOM 791 C C . VAL A 1 94 ? -0.681 33.710 -3.099 1.00 14.12 94 VAL A C 1
ATOM 792 O O . VAL A 1 94 ? -1.027 34.016 -1.950 1.00 12.49 94 VAL A O 1
ATOM 796 N N . LYS A 1 95 ? -1.516 33.219 -4.010 1.00 13.25 95 LYS A N 1
ATOM 797 C CA . LYS A 1 95 ? -2.914 32.918 -3.719 1.00 14.39 95 LYS A CA 1
ATOM 798 C C . LYS A 1 95 ? -2.939 31.572 -3.007 1.00 13.22 95 LYS A C 1
ATOM 799 O O . LYS A 1 95 ? -2.112 30.705 -3.288 1.00 13.56 95 LYS A O 1
ATOM 805 N N . LEU A 1 96 ? -3.899 31.391 -2.108 1.00 13.36 96 LEU A N 1
ATOM 806 C CA . LEU A 1 96 ? -3.993 30.155 -1.347 1.00 13.23 96 LEU A CA 1
ATOM 807 C C . LEU A 1 96 ? -5.343 29.464 -1.407 1.00 14.70 96 LEU A C 1
ATOM 808 O O . LEU A 1 96 ? -6.367 30.071 -1.721 1.00 16.37 96 LEU A O 1
ATOM 813 N N . LYS A 1 97 ? -5.314 28.176 -1.089 1.00 15.49 97 LYS A N 1
ATOM 814 C CA . LYS A 1 97 ? -6.507 27.347 -1.013 1.00 17.27 97 LYS A CA 1
ATOM 815 C C . LYS A 1 97 ? -6.450 26.797 0.403 1.00 16.43 97 LYS A C 1
ATOM 816 O O . LYS A 1 97 ? -5.451 26.193 0.792 1.00 16.93 97 LYS A O 1
ATOM 822 N N . GLU A 1 98 ? -7.502 27.021 1.182 1.00 15.89 98 GLU A N 1
ATOM 823 C CA . GLU A 1 98 ? -7.533 26.524 2.553 1.00 16.18 98 GLU A CA 1
ATOM 824 C C . GLU A 1 98 ? -7.548 24.997 2.592 1.00 16.74 98 GLU A C 1
ATOM 825 O O . GLU A 1 98 ? -8.368 24.353 1.930 1.00 17.36 98 GLU A O 1
ATOM 831 N N . ILE A 1 99 ? -6.641 24.418 3.370 1.00 15.62 99 ILE A N 1
ATOM 832 C CA . ILE A 1 99 ? -6.571 22.967 3.506 1.00 17.11 99 ILE A CA 1
ATOM 833 C C . ILE A 1 99 ? -7.146 22.556 4.854 1.00 18.30 99 ILE A C 1
ATOM 834 O O . ILE A 1 99 ? -7.946 21.620 4.947 1.00 20.03 99 ILE A O 1
ATOM 839 N N . LYS A 1 100 ? -6.738 23.264 5.901 1.00 16.93 100 LYS A N 1
ATOM 840 C CA . LYS A 1 100 ? -7.214 22.963 7.240 1.00 17.94 100 LYS A CA 1
ATOM 841 C C . LYS A 1 100 ? -6.919 24.099 8.211 1.00 15.75 100 LYS A C 1
ATOM 842 O O . LYS A 1 100 ? -5.833 24.671 8.197 1.00 15.02 100 LYS A O 1
ATOM 848 N N . VAL A 1 101 ? -7.907 24.435 9.033 1.00 15.39 101 VAL A N 1
ATOM 849 C CA . VAL A 1 101 ? -7.750 25.469 10.050 1.00 15.47 101 VAL A CA 1
ATOM 850 C C . VAL A 1 101 ? -7.887 24.704 11.359 1.00 16.01 101 VAL A C 1
ATOM 851 O O . VAL A 1 101 ? -8.906 24.059 11.607 1.00 17.57 101 VAL A O 1
ATOM 855 N N . PHE A 1 102 ? -6.855 24.773 12.188 1.00 14.47 102 PHE A N 1
ATOM 856 C CA . PHE A 1 102 ? -6.829 24.047 13.446 1.00 15.18 102 PHE A CA 1
ATOM 857 C C . PHE A 1 102 ? -7.644 24.655 14.574 1.00 15.02 102 PHE A C 1
ATOM 858 O O . PHE A 1 102 ? -7.431 25.800 14.968 1.00 14.90 102 PHE A O 1
ATOM 866 N N . GLU A 1 103 ? -8.590 23.867 15.079 1.00 15.49 103 GLU A N 1
ATOM 867 C CA . GLU A 1 103 ? -9.451 24.270 16.182 1.00 17.69 103 GLU A CA 1
ATOM 868 C C . GLU A 1 103 ? -9.565 23.108 17.166 1.00 18.48 103 GLU A C 1
ATOM 869 O O . GLU A 1 103 ? -10.189 22.090 16.867 1.00 18.84 103 GLU A O 1
ATOM 875 N N . PRO A 1 104 ? -8.950 23.241 18.351 1.00 19.08 104 PRO A N 1
ATOM 876 C CA . PRO A 1 104 ? -8.176 24.410 18.783 1.00 17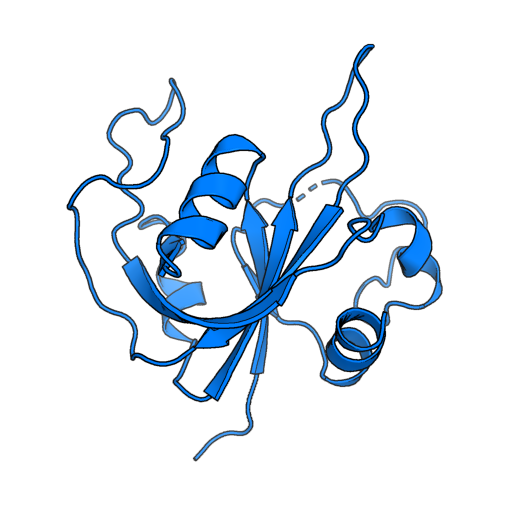.79 104 PRO A CA 1
ATOM 877 C C . PRO A 1 104 ? -6.860 24.54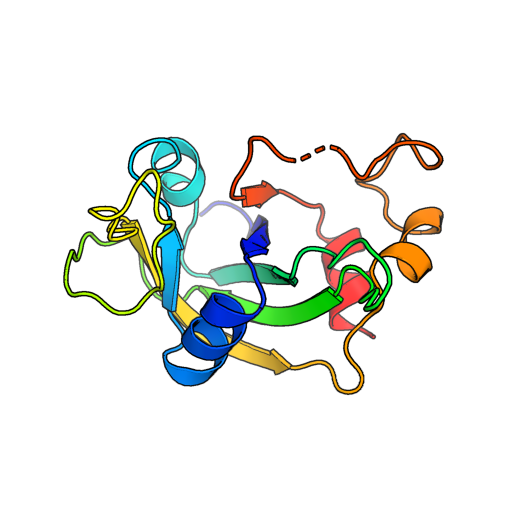6 18.021 1.00 16.32 104 PRO A C 1
ATOM 878 O O . PRO A 1 104 ? -6.381 23.591 17.409 1.00 16.24 104 PRO A O 1
ATOM 882 N N . PRO A 1 105 ? -6.264 25.746 18.041 1.00 16.03 105 PRO A N 1
ATOM 883 C CA . PRO A 1 105 ? -4.996 25.931 17.334 1.00 16.01 105 PRO A CA 1
ATOM 884 C C . PRO A 1 105 ? -3.931 25.046 17.971 1.00 14.40 105 PRO A C 1
ATOM 885 O O . PRO A 1 105 ? -4.031 24.680 19.145 1.00 14.21 105 PRO A O 1
ATOM 889 N N . ILE A 1 106 ? -2.915 24.695 17.200 1.00 13.31 106 ILE A N 1
ATOM 890 C CA . ILE A 1 106 ? -1.854 23.847 17.723 1.00 13.26 106 ILE A CA 1
ATOM 891 C C . ILE A 1 106 ? -0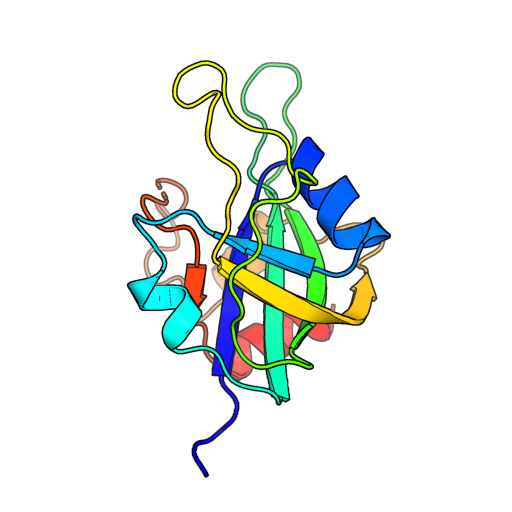.832 24.671 18.491 1.00 12.92 106 ILE A C 1
ATOM 892 O O . ILE A 1 106 ? -0.270 25.618 17.949 1.00 12.10 106 ILE A O 1
ATOM 897 N N . ASN A 1 107 ? -0.605 24.321 19.754 1.00 12.98 107 ASN A N 1
ATOM 898 C CA . ASN A 1 107 ? 0.398 25.021 20.551 1.00 13.00 107 ASN A CA 1
ATOM 899 C C . ASN A 1 107 ? 1.720 24.471 20.022 1.00 12.93 107 ASN A C 1
ATOM 900 O O . ASN A 1 107 ? 2.041 23.306 20.235 1.00 12.33 107 ASN A O 1
ATOM 905 N N . PHE A 1 108 ? 2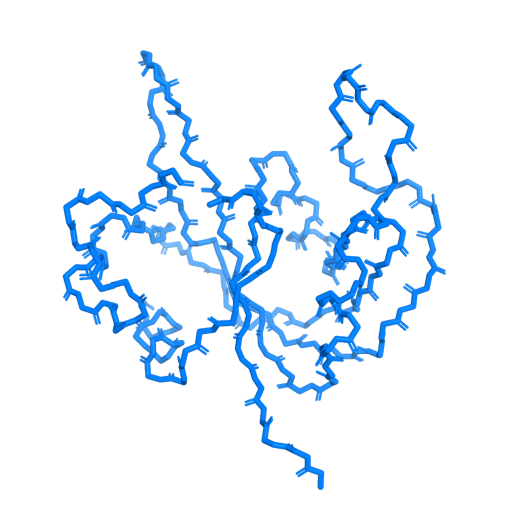.478 25.309 19.323 1.00 11.40 108 PHE A N 1
ATOM 906 C CA . PHE A 1 108 ? 3.745 24.881 18.740 1.00 12.82 108 PHE A CA 1
ATOM 907 C C . PHE A 1 108 ? 4.708 24.273 19.753 1.00 12.60 108 PHE A C 1
ATOM 908 O O . PHE A 1 108 ? 5.451 23.343 19.437 1.00 12.76 108 PHE A O 1
ATOM 916 N N . LYS A 1 109 ? 4.697 24.789 20.975 1.00 11.85 109 LYS A N 1
ATOM 917 C CA . LYS A 1 109 ? 5.599 24.271 21.994 1.00 12.76 109 LYS A CA 1
ATOM 918 C C . LYS A 1 109 ? 5.358 22.794 22.297 1.00 13.23 109 LYS A C 1
ATOM 919 O O . LYS A 1 109 ? 6.278 22.082 22.690 1.00 14.46 109 LYS A O 1
ATOM 925 N N . GLU A 1 110 ? 4.123 22.333 22.109 1.00 13.95 110 GLU A N 1
ATOM 926 C CA . GLU A 1 110 ? 3.791 20.933 22.373 1.00 16.50 110 GLU A CA 1
ATOM 927 C C . GLU A 1 110 ? 4.369 19.996 21.314 1.00 16.34 110 GLU A C 1
ATOM 928 O O . GLU A 1 110 ? 4.571 18.810 21.571 1.00 16.90 110 GLU A O 1
ATOM 934 N N . LEU A 1 111 ? 4.633 20.532 20.127 1.00 15.69 111 LEU A N 1
ATOM 935 C CA . LEU A 1 111 ? 5.174 19.740 19.022 1.00 17.62 111 LEU A CA 1
ATOM 936 C C . LEU A 1 111 ? 6.697 19.641 19.007 1.00 17.10 111 LEU A C 1
ATOM 937 O O . LEU A 1 111 ? 7.259 18.757 18.363 1.00 15.85 111 LEU A O 1
ATOM 942 N N . ILE A 1 112 ? 7.359 20.549 19.714 1.00 16.42 112 ILE A N 1
ATOM 943 C CA . ILE A 1 112 ? 8.817 20.594 19.746 1.00 16.40 112 ILE A CA 1
ATOM 944 C C . ILE A 1 112 ? 9.550 19.257 19.819 1.00 16.78 112 ILE A C 1
ATOM 945 O O . ILE A 1 112 ? 10.441 18.995 19.016 1.00 15.64 112 ILE A O 1
ATOM 950 N N . PRO A 1 113 ? 9.185 18.394 20.779 1.00 16.83 113 PRO A N 1
ATOM 951 C CA . PRO A 1 113 ? 9.866 17.100 20.891 1.00 17.93 113 PRO A CA 1
ATOM 952 C C . PRO A 1 113 ? 9.856 16.253 19.620 1.00 17.63 113 PRO A C 1
ATOM 953 O O . PRO A 1 113 ? 10.836 15.570 19.321 1.00 19.58 113 PRO A O 1
ATOM 957 N N . LYS A 1 114 ? 8.767 16.317 18.860 1.00 18.37 114 LYS A N 1
ATOM 958 C CA . LYS A 1 114 ? 8.641 15.505 17.653 1.00 19.45 114 LYS A CA 1
ATOM 959 C C . LYS A 1 114 ? 8.967 16.159 16.310 1.00 19.50 114 LYS A C 1
ATOM 960 O O . LYS A 1 114 ? 9.015 15.475 15.288 1.00 20.41 114 LYS A O 1
ATOM 966 N N . LEU A 1 115 ? 9.198 17.469 16.296 1.00 18.25 115 LEU A N 1
ATOM 967 C CA . LEU A 1 115 ? 9.519 18.150 15.045 1.00 17.12 115 LEU A CA 1
ATOM 968 C C . LEU A 1 115 ? 10.974 17.916 14.667 1.00 17.71 115 LEU A C 1
ATOM 969 O O . LEU A 1 115 ? 11.886 18.320 15.388 1.00 18.35 115 LEU A O 1
ATOM 974 N N . LYS A 1 116 ? 11.187 17.264 13.530 1.00 17.90 116 LYS A N 1
ATOM 975 C CA . LYS A 1 116 ? 12.536 16.971 13.078 1.00 19.44 116 LYS A CA 1
ATOM 976 C C . LYS A 1 116 ? 13.345 18.224 12.766 1.00 17.84 116 LYS A C 1
ATOM 977 O O . LYS A 1 116 ? 14.537 18.274 13.056 1.00 18.64 116 LYS A O 1
ATOM 983 N N . PHE A 1 117 ? 12.706 19.241 12.190 1.00 17.41 117 PHE A N 1
ATOM 984 C CA . PHE A 1 117 ? 13.438 20.450 11.830 1.00 16.59 117 PHE A CA 1
ATOM 985 C C . PHE A 1 117 ? 13.928 21.253 13.032 1.00 17.36 117 PHE A C 1
ATOM 986 O O . PHE A 1 117 ? 14.827 22.083 12.903 1.00 17.57 117 PHE A O 1
ATOM 994 N N . ILE A 1 118 ? 13.351 21.000 14.202 1.00 16.23 118 ILE A N 1
ATOM 995 C CA . ILE A 1 118 ? 13.792 21.681 15.413 1.00 17.35 118 ILE A CA 1
ATOM 996 C C . ILE A 1 118 ? 14.849 20.775 16.043 1.00 17.53 118 ILE A C 1
ATOM 997 O O . ILE A 1 118 ? 14.516 19.801 16.717 1.00 18.91 118 ILE A O 1
ATOM 1002 N N . THR A 1 119 ? 16.122 21.081 15.806 1.00 17.75 119 THR A N 1
ATOM 1003 C CA . THR A 1 119 ? 17.199 20.270 16.360 1.00 18.59 119 THR A CA 1
ATOM 1004 C C . THR A 1 119 ? 17.600 20.746 17.754 1.00 18.94 119 THR A C 1
ATOM 1005 O O . THR A 1 119 ? 18.134 19.972 18.550 1.00 19.14 119 THR A O 1
ATOM 1009 N N . ASN A 1 120 ? 17.349 22.020 18.047 1.00 17.44 120 ASN A N 1
ATOM 1010 C CA . ASN A 1 120 ? 17.659 22.562 19.365 1.00 18.41 120 ASN A CA 1
ATOM 1011 C C . ASN A 1 120 ? 16.335 22.586 20.127 1.00 17.74 120 ASN A C 1
ATOM 1012 O O . ASN A 1 120 ? 15.587 23.559 20.058 1.00 18.40 120 ASN A O 1
ATOM 1017 N N . LYS A 1 121 ? 16.051 21.506 20.849 1.00 17.98 121 LYS A N 1
ATOM 1018 C CA . LYS A 1 121 ? 14.801 21.378 21.592 1.00 19.21 121 LYS A CA 1
ATOM 1019 C C . LYS A 1 121 ? 14.667 22.339 22.768 1.00 19.79 121 LYS A C 1
ATOM 1020 O O . LYS A 1 121 ? 13.556 22.643 23.205 1.00 20.11 121 LYS A O 1
ATOM 1026 N N . LYS A 1 122 ? 15.791 22.810 23.292 1.00 20.25 122 LYS A N 1
ATOM 1027 C CA . LYS A 1 122 ? 15.753 23.717 24.430 1.00 24.14 122 LYS A CA 1
ATOM 1028 C C . LYS A 1 122 ? 15.613 25.180 24.024 1.00 25.24 122 LYS A C 1
ATOM 1029 O O . LYS A 1 122 ? 14.762 25.893 24.552 1.00 28.20 122 LYS A O 1
ATOM 1035 N N . ARG A 1 123 ? 16.431 25.625 23.077 1.00 25.83 123 ARG A N 1
ATOM 1036 C CA . ARG A 1 123 ? 16.380 27.010 22.615 1.00 26.82 123 ARG A CA 1
ATOM 1037 C C . ARG A 1 123 ? 16.103 27.036 21.115 1.00 27.33 123 ARG A C 1
ATOM 1038 O O . ARG A 1 123 ? 17.004 26.821 20.303 1.00 26.33 123 ARG A O 1
ATOM 1046 N N . TRP A 1 124 ? 14.852 27.306 20.754 1.00 28.38 124 TRP A N 1
ATOM 1047 C CA . TRP A 1 124 ? 14.435 27.373 19.351 1.00 29.62 124 TRP A CA 1
ATOM 1048 C C . TRP A 1 124 ? 13.716 28.687 19.012 1.00 32.10 124 TRP A C 1
ATOM 1049 O O . TRP A 1 124 ? 13.709 29.145 17.876 1.00 32.83 124 TRP A O 1
ATOM 1060 N N . SER A 1 125 ? 13.065 29.263 20.042 1.00 34.82 125 SER A N 1
ATOM 1061 C CA . SER A 1 125 ? 12.166 30.392 19.799 1.00 36.98 125 SER A CA 1
ATOM 1062 C C . SER A 1 125 ? 12.813 31.527 18.997 1.00 38.16 125 SER A C 1
ATOM 1063 O O . SER A 1 125 ? 12.358 31.891 17.919 1.00 38.90 125 SER A O 1
ATOM 1066 N N . GLY A 1 126 ? 13.876 32.125 19.578 1.00 38.31 126 GLY A N 1
ATOM 1067 C CA . GLY A 1 126 ? 14.500 33.281 18.937 1.00 38.90 126 GLY A CA 1
ATOM 1068 C C . GLY A 1 126 ? 14.999 32.960 17.524 1.00 39.49 126 GLY A C 1
ATOM 1069 O O . GLY A 1 126 ? 14.670 33.630 16.545 1.00 40.67 126 GLY A O 1
ATOM 1070 N N . MET A 1 129 ? 13.638 33.065 14.062 1.00 36.60 129 MET A N 1
ATOM 1071 C CA . MET A 1 129 ? 13.180 34.315 13.472 1.00 36.28 129 MET A CA 1
ATOM 1072 C C . MET A 1 129 ? 14.262 34.963 12.610 1.00 35.17 129 MET A C 1
ATOM 1073 O O . MET A 1 129 ? 15.204 34.330 12.154 1.00 35.26 129 MET A O 1
ATOM 1078 N N . GLY A 1 130 ? 14.081 36.272 12.360 1.00 34.82 130 GLY A N 1
ATOM 1079 C CA . GLY A 1 130 ? 14.905 36.904 11.342 1.00 32.20 130 GLY A CA 1
ATOM 1080 C C . GLY A 1 130 ? 14.572 36.316 9.968 1.00 30.96 130 GLY A C 1
ATOM 1081 O O . GLY A 1 130 ? 15.230 36.559 8.961 1.00 31.12 130 GLY A O 1
ATOM 1082 N N . LYS A 1 131 ? 13.521 35.475 9.971 1.00 30.41 131 LYS A N 1
ATOM 1083 C CA . LYS A 1 131 ? 13.013 34.930 8.720 1.00 28.53 131 LYS A CA 1
ATOM 1084 C C . LYS A 1 131 ? 11.481 34.908 8.717 1.00 25.82 131 LYS A C 1
ATOM 1085 O O . LYS A 1 131 ? 10.841 34.623 9.720 1.00 25.15 131 LYS A O 1
ATOM 1091 N N . ALA A 1 132 ? 10.958 35.242 7.544 1.00 21.79 132 ALA A N 1
ATOM 1092 C CA . ALA A 1 132 ? 9.517 35.301 7.332 1.00 19.60 132 ALA A CA 1
ATOM 1093 C C . ALA A 1 132 ? 8.979 33.937 6.918 1.00 16.84 132 ALA A C 1
ATOM 1094 O O . ALA A 1 132 ? 7.798 33.641 7.112 1.00 16.27 132 ALA A O 1
ATOM 1096 N N . MET A 1 133 ? 9.855 33.124 6.334 1.00 15.59 133 MET A N 1
ATOM 1097 C CA . MET A 1 133 ? 9.511 31.782 5.872 1.00 15.73 133 MET A CA 1
ATOM 1098 C C . MET A 1 133 ? 10.659 30.824 6.136 1.00 16.96 133 MET A C 1
ATOM 1099 O O . MET A 1 133 ? 11.832 31.197 6.042 1.00 17.28 133 MET A O 1
ATOM 1104 N N . ARG A 1 134 ? 10.309 29.579 6.432 1.00 17.11 134 ARG A N 1
ATOM 1105 C CA . ARG A 1 134 ? 11.280 28.541 6.751 1.00 20.18 134 ARG A CA 1
ATOM 1106 C C . ARG A 1 134 ? 10.792 27.254 6.091 1.00 19.57 134 ARG A C 1
ATOM 1107 O O . ARG A 1 134 ? 9.632 26.897 6.232 1.00 19.41 134 ARG A O 1
ATOM 1115 N N . GLU A 1 135 ? 11.654 26.562 5.358 1.00 18.92 135 GLU A N 1
ATOM 1116 C CA . GLU A 1 135 ? 11.225 25.302 4.763 1.00 18.12 135 GLU A CA 1
ATOM 1117 C C . GLU A 1 135 ? 11.242 24.231 5.852 1.00 17.50 135 GLU A C 1
ATOM 1118 O O . GLU A 1 135 ? 12.071 24.274 6.762 1.00 18.44 135 GLU A O 1
ATOM 1124 N N . ILE A 1 136 ? 10.306 23.292 5.778 1.00 15.70 136 ILE A N 1
ATOM 1125 C CA . ILE A 1 136 ? 10.260 22.193 6.733 1.00 15.19 136 ILE A CA 1
ATOM 1126 C C . ILE A 1 136 ? 10.079 20.904 5.943 1.00 15.57 136 ILE A C 1
ATOM 1127 O O . ILE A 1 136 ? 9.590 20.923 4.811 1.00 15.36 136 ILE A O 1
ATOM 1132 N N . PRO A 1 137 ? 10.484 19.767 6.522 1.00 15.57 137 PRO A N 1
ATOM 1133 C CA . PRO A 1 137 ? 10.362 18.470 5.852 1.00 16.84 137 PRO A CA 1
ATOM 1134 C C . PRO A 1 137 ? 8.946 17.905 5.817 1.00 17.47 137 PRO A C 1
ATOM 1135 O O . PRO A 1 137 ? 8.120 18.190 6.687 1.00 17.19 137 PRO A O 1
ATOM 1139 N N . GLU A 1 138 ? 8.681 17.089 4.804 1.00 17.93 138 GLU A N 1
ATOM 1140 C CA . GLU A 1 138 ? 7.378 16.474 4.641 1.00 20.05 138 GLU A CA 1
ATOM 1141 C C . GLU A 1 138 ? 6.892 15.790 5.918 1.00 19.82 138 GLU A C 1
ATOM 1142 O O . GLU A 1 138 ? 5.714 15.862 6.251 1.00 18.39 138 GLU A O 1
ATOM 1148 N N . GLU A 1 139 ? 7.796 15.137 6.643 1.00 20.38 139 GLU A N 1
ATOM 1149 C CA . GLU A 1 139 ? 7.392 14.446 7.861 1.00 21.56 139 GLU A CA 1
ATOM 1150 C C . GLU A 1 139 ? 6.891 15.392 8.949 1.00 19.91 139 GLU A C 1
ATOM 1151 O O . GLU A 1 139 ? 6.016 15.028 9.732 1.00 19.60 139 GLU A O 1
ATOM 1157 N N . ASP A 1 140 ? 7.435 16.605 9.005 1.00 18.87 140 ASP A N 1
ATOM 1158 C CA . ASP A 1 140 ? 6.967 17.561 10.006 1.00 17.83 140 ASP A CA 1
ATOM 1159 C C . ASP A 1 140 ? 5.630 18.133 9.551 1.00 17.75 140 ASP A C 1
ATOM 1160 O O . ASP A 1 140 ? 4.758 18.425 10.369 1.00 17.96 140 ASP A O 1
ATOM 1165 N N . TYR A 1 141 ? 5.473 18.289 8.240 1.00 17.93 141 TYR A N 1
ATOM 1166 C CA . TYR A 1 141 ? 4.224 18.787 7.683 1.00 19.73 141 TYR A CA 1
ATOM 1167 C C . TYR A 1 141 ? 3.136 17.774 8.035 1.00 20.16 141 TYR A C 1
ATOM 1168 O O . TYR A 1 141 ? 2.042 18.146 8.461 1.00 18.04 141 TYR A O 1
ATOM 1177 N N . LYS A 1 142 ? 3.451 16.491 7.860 1.00 21.22 142 LYS A N 1
ATOM 1178 C CA . LYS A 1 142 ? 2.501 15.423 8.165 1.00 22.76 142 LYS A CA 1
ATOM 1179 C C . LYS A 1 142 ? 2.092 15.443 9.630 1.00 22.03 142 LYS A C 1
ATOM 1180 O O . LYS A 1 142 ? 0.914 15.296 9.955 1.00 22.45 142 LYS A O 1
ATOM 1186 N N . LEU A 1 143 ? 3.074 15.609 10.511 1.00 20.13 143 LEU A N 1
ATOM 1187 C CA . LEU A 1 143 ? 2.824 15.653 11.945 1.00 19.80 143 LEU A CA 1
ATOM 1188 C C . LEU A 1 143 ? 1.837 16.764 12.273 1.00 19.75 143 LEU A C 1
ATOM 1189 O O . LEU A 1 143 ? 0.917 16.582 13.066 1.00 19.63 143 LEU A O 1
ATOM 1194 N N . ILE A 1 144 ? 2.043 17.916 11.646 1.00 19.11 144 ILE A N 1
ATOM 1195 C CA . ILE A 1 144 ? 1.202 19.081 11.862 1.00 19.52 144 ILE A CA 1
ATOM 1196 C C . ILE A 1 144 ? -0.201 18.966 11.273 1.00 21.95 144 ILE A C 1
ATOM 1197 O O . ILE A 1 144 ? -1.192 19.045 11.998 1.00 21.78 144 ILE A O 1
ATOM 1202 N N . VAL A 1 145 ? -0.274 18.782 9.959 1.00 23.84 145 VAL A N 1
ATOM 1203 C CA . VAL A 1 145 ? -1.550 18.694 9.260 1.00 27.01 145 VAL A CA 1
ATOM 1204 C C . VAL A 1 145 ? -2.421 17.552 9.767 1.00 28.21 145 VAL A C 1
ATOM 1205 O O . VAL A 1 145 ? -3.636 17.562 9.577 1.00 29.70 145 VAL A O 1
ATOM 1209 N N . GLY A 1 146 ? -1.797 16.575 10.419 1.00 29.87 146 GLY A N 1
ATOM 1210 C CA . GLY A 1 146 ? -2.536 15.442 10.941 1.00 32.91 146 GLY A CA 1
ATOM 1211 C C . GLY A 1 146 ? -3.097 15.677 12.331 1.00 34.68 146 GLY A C 1
ATOM 1212 O O . GLY A 1 146 ? -3.764 14.807 12.888 1.00 34.81 146 GLY A O 1
ATOM 1213 N N . ASN A 1 147 ? -2.827 16.851 12.894 1.00 36.87 147 ASN A N 1
ATOM 1214 C CA . ASN A 1 147 ? -3.310 17.196 14.228 1.00 38.19 147 ASN A CA 1
ATOM 1215 C C . ASN A 1 147 ? -4.822 17.394 14.256 1.00 39.76 147 ASN A C 1
ATOM 1216 O O . ASN A 1 147 ? -5.428 17.469 13.168 1.00 40.05 147 ASN A O 1
#

B-factor: mean 21.2, std 8.13, range [7.86, 47.65]

CATH classification: 3.10.590.10

Organism: Methanocaldococcus jannaschii (strain ATCC 43067 / DSM 2661 / JAL-1 / JCM 10045 / NBRC 100440) (NCBI:txid243232)

Sequence (145 aa):
MDLMAYWLCITNEDNWKVIKEKKIWGVAERYKNTINKVKVGDKLIIYEIQRSGKDYKPPYIRGVYEVVSEVYKDSSKIFKPTPRNPNEKFPYRVKLKEIKVFEPPINFKELIPKLKFITNKKRWSGMGKAMREIPEEDYKLIVGN

Solvent-accessible surface area: 8575 Å² total; per-residue (Å²): 200,111,163,91,14,16,13,8,0,30,14,51,52,68,12,12,136,30,1,93,127,110,86,20,9,7,3,15,93,191,54,69,112,36,0,87,137,10,55,77,13,0,26,0,0,0,13,1,58,61,98,87,55,217,110,106,12,24,0,35,0,46,0,0,0,36,0,69,17,118,33,48,138,48,65,63,132,45,13,113,22,55,116,216,68,69,125,43,62,41,15,20,1,0,86,12,97,78,59,75,39,8,135,112,29,15,43,2,82,133,16,10,96,155,0,116,22,16,126,80,86,184,195,58,67,82,115,63,90,19,7,87,100,2,30,89,102,1,23,128,47,0,34,62,94

InterPro domains:
  IPR002740 EVE domain [PF01878] (2-142)
  IPR015947 PUA-like superfamily [SSF88697] (1-142)
  IPR022996 Uncharacterised protein family UPF0310 [MF_00771] (1-144)

Nearest PDB structures (foldseek):
  2p5d-assembly1_A  TM=1.007E+00  e=9.259E-32  Methanocaldococcus jannaschii
  2hd9-assembly1_A  TM=9.242E-01  e=1.387E-18  Pyrococcus horikoshii OT3
  2zbn-assembly1_A  TM=9.270E-01  e=3.096E-18  Pyrococcus horikoshii OT3
  2g2x-assembly3_C  TM=6.810E-01  e=3.058E-06  Pseudomonas putida KT2440
  3eop-assembly1_A  TM=6.388E-01  e=1.433E-05  Homo sapiens

Secondary structure (DSSP, 8-state):
-PPP-EEEEEE-HHHHHHHHHH-EEEE-GGGHHHHTT--TT-EEEEEE--B-STT-B--EEEEEEEE-S--EE-----SPPBTTBTT----EEEEEEEEEEEEEEEEHHHHGGG-TT---SSS------SEEEE-HHHHHHHHT-